Protein AF-M0NAJ3-F1 (afdb_monomer)

Foldseek 3Di:
DDDDDPDDDDDDDPPPPPPPDPPPQDADDLVRLLVVLLVLLVVCQQVCADPVSANPDLDLVSLLVVCVPPPDCLLRHLVNLVVNQPDDDDPVQVVVLVVDDVSVSSSSVSSSSSSVSSSVSNVVVNVVVVVVPPPPPPPPDDDDDDD

Structure (mmCIF, N/CA/C/O backbone):
data_AF-M0NAJ3-F1
#
_entry.id   AF-M0NAJ3-F1
#
loop_
_atom_site.group_PDB
_atom_site.id
_atom_site.type_symbol
_atom_site.label_atom_id
_atom_site.label_alt_id
_atom_site.label_comp_id
_atom_site.label_asym_id
_atom_site.label_entity_id
_atom_site.label_seq_id
_atom_site.pdbx_PDB_ins_code
_atom_site.Cartn_x
_atom_site.Cartn_y
_atom_site.Cartn_z
_atom_site.occupancy
_atom_site.B_iso_or_equiv
_atom_site.auth_seq_id
_atom_site.auth_comp_id
_atom_site.auth_asym_id
_atom_site.auth_atom_id
_atom_site.pdbx_PDB_model_num
ATOM 1 N N . MET A 1 1 ? 58.846 12.149 -58.160 1.00 40.88 1 MET A N 1
ATOM 2 C CA . MET A 1 1 ? 59.181 12.809 -56.884 1.00 40.88 1 MET A CA 1
ATOM 3 C C . MET A 1 1 ? 58.030 13.723 -56.498 1.00 40.88 1 MET A C 1
ATOM 5 O O . MET A 1 1 ? 57.544 14.438 -57.359 1.00 40.88 1 MET A O 1
ATOM 9 N N . SER A 1 2 ? 57.644 13.646 -55.224 1.00 48.22 2 SER A N 1
ATOM 10 C CA . SER A 1 2 ? 56.922 14.646 -54.423 1.00 48.22 2 SER A CA 1
ATOM 11 C C . SER A 1 2 ? 55.431 14.908 -54.677 1.00 48.22 2 SER A C 1
ATOM 13 O O . SER A 1 2 ? 55.016 15.652 -55.557 1.00 48.22 2 SER A O 1
ATOM 15 N N . HIS A 1 3 ? 54.667 14.280 -53.779 1.00 47.28 3 HIS A N 1
ATOM 16 C CA . HIS A 1 3 ? 53.371 14.649 -53.218 1.00 47.28 3 HIS A CA 1
ATOM 17 C C . HIS A 1 3 ? 53.180 16.155 -52.987 1.00 47.28 3 HIS A C 1
ATOM 19 O O . HIS A 1 3 ? 54.108 16.797 -52.513 1.00 47.28 3 HIS A O 1
ATOM 25 N N . ASP A 1 4 ? 51.946 16.653 -53.148 1.00 46.69 4 ASP A N 1
ATOM 26 C CA . ASP A 1 4 ? 51.271 17.360 -52.047 1.00 46.69 4 ASP A CA 1
ATOM 27 C C . ASP A 1 4 ? 49.748 17.469 -52.275 1.00 46.69 4 ASP A C 1
ATOM 29 O O . ASP A 1 4 ? 49.233 18.333 -52.985 1.00 46.69 4 ASP A O 1
ATOM 33 N N . THR A 1 5 ? 49.001 16.544 -51.676 1.00 49.00 5 THR A N 1
ATOM 34 C CA . THR A 1 5 ? 47.551 16.650 -51.486 1.00 49.00 5 THR A CA 1
ATOM 35 C C . THR A 1 5 ? 47.285 17.538 -50.274 1.00 49.00 5 THR A C 1
ATOM 37 O O . THR A 1 5 ? 47.362 17.064 -49.138 1.00 49.00 5 THR A O 1
ATOM 40 N N . ARG A 1 6 ? 46.908 18.804 -50.494 1.00 48.41 6 ARG A N 1
ATOM 41 C CA . ARG A 1 6 ? 46.377 19.663 -49.425 1.00 48.41 6 ARG A CA 1
ATOM 42 C C . ARG A 1 6 ? 45.021 19.131 -48.959 1.00 48.41 6 ARG A C 1
ATOM 44 O O . ARG A 1 6 ? 43.977 19.421 -49.540 1.00 48.41 6 ARG A O 1
ATOM 51 N N . ARG A 1 7 ? 45.063 18.322 -47.901 1.00 50.19 7 ARG A N 1
ATOM 52 C CA . ARG A 1 7 ? 43.907 17.869 -47.123 1.00 50.19 7 ARG A CA 1
ATOM 53 C C . ARG A 1 7 ? 43.213 19.084 -46.499 1.00 50.19 7 ARG A C 1
ATOM 55 O O . ARG A 1 7 ? 43.823 19.810 -45.721 1.00 50.19 7 ARG A O 1
ATOM 62 N N . LYS A 1 8 ? 41.931 19.283 -46.816 1.00 55.69 8 LYS A N 1
ATOM 63 C CA . LYS A 1 8 ? 41.023 20.057 -45.957 1.00 55.69 8 LYS A CA 1
ATOM 64 C C . LYS A 1 8 ? 40.944 19.346 -44.595 1.00 55.69 8 LYS A C 1
ATOM 66 O O . LYS A 1 8 ? 40.778 18.124 -44.598 1.00 55.69 8 LYS A O 1
ATOM 71 N N . PRO A 1 9 ? 41.058 20.049 -43.457 1.00 54.88 9 PRO A N 1
ATOM 72 C CA . PRO A 1 9 ? 40.742 19.447 -42.170 1.00 54.88 9 PRO A CA 1
ATOM 73 C C . PRO A 1 9 ? 39.232 19.147 -42.121 1.00 54.88 9 PRO A C 1
ATOM 75 O O . PRO A 1 9 ? 38.441 19.964 -42.607 1.00 54.88 9 PRO A O 1
ATOM 78 N N . PRO A 1 10 ? 38.816 17.980 -41.605 1.00 53.06 10 PRO A N 1
ATOM 79 C CA . PRO A 1 10 ? 37.407 17.683 -41.421 1.00 53.06 10 PRO A CA 1
ATOM 80 C C . PRO A 1 10 ? 36.827 18.606 -40.346 1.00 53.06 10 PRO A C 1
ATOM 82 O O . PRO A 1 10 ? 37.464 18.896 -39.334 1.00 53.06 10 PRO A O 1
ATOM 85 N N . VAL A 1 11 ? 35.622 19.082 -40.639 1.00 50.72 11 VAL A N 1
ATOM 86 C CA . VAL A 1 11 ? 34.737 19.833 -39.751 1.00 50.72 11 VAL A CA 1
ATOM 87 C C . VAL A 1 11 ? 34.513 19.034 -38.467 1.00 50.72 11 VAL A C 1
ATOM 89 O O . VAL A 1 11 ? 34.381 17.813 -38.517 1.00 50.72 11 VAL A O 1
ATOM 92 N N . GLU A 1 12 ? 34.490 19.737 -37.336 1.00 50.09 12 GLU A N 1
ATOM 93 C CA . GLU A 1 12 ? 34.116 19.217 -36.023 1.00 50.09 12 GLU A CA 1
ATOM 94 C C . GLU A 1 12 ? 32.820 18.400 -36.098 1.00 50.09 12 GLU A C 1
ATOM 96 O O . GLU A 1 12 ? 31.741 18.943 -36.334 1.00 50.09 12 GLU A O 1
ATOM 101 N N . GLU A 1 13 ? 32.906 17.106 -35.811 1.00 50.78 13 GLU A N 1
ATOM 102 C CA . GLU A 1 13 ? 31.792 16.405 -35.190 1.00 50.78 13 GLU A CA 1
ATOM 103 C C . GLU A 1 13 ? 32.127 16.284 -33.703 1.00 50.78 13 GLU A C 1
ATOM 105 O O . GLU A 1 13 ? 33.030 15.525 -33.337 1.00 50.78 13 GLU A O 1
ATOM 110 N N . PRO A 1 14 ? 31.448 17.015 -32.801 1.00 45.66 14 PRO A N 1
ATOM 111 C CA . PRO A 1 14 ? 31.413 16.577 -31.423 1.00 45.66 14 PRO A CA 1
ATOM 112 C C . PRO A 1 14 ? 30.700 15.227 -31.445 1.00 45.66 14 PRO A C 1
ATOM 114 O O . PRO A 1 14 ? 29.494 15.176 -31.690 1.00 45.66 14 PRO A O 1
ATOM 117 N N . SER A 1 15 ? 31.448 14.142 -31.228 1.00 45.94 15 SER A N 1
ATOM 118 C CA . SER A 1 15 ? 30.911 12.803 -30.996 1.00 45.94 15 SER A CA 1
ATOM 119 C C . SER A 1 15 ? 29.923 12.861 -29.834 1.00 45.94 15 SER A C 1
ATOM 121 O O . SER A 1 15 ? 30.264 12.693 -28.663 1.00 45.94 15 SER A O 1
ATOM 123 N N . ARG A 1 16 ? 28.664 13.138 -30.173 1.00 51.31 16 ARG A N 1
ATOM 124 C CA . ARG A 1 16 ? 27.498 13.057 -29.308 1.00 51.31 16 ARG A CA 1
ATOM 125 C C . ARG A 1 16 ? 27.124 11.591 -29.168 1.00 51.31 16 ARG A C 1
ATOM 127 O O . ARG A 1 16 ? 26.116 11.141 -29.695 1.00 51.31 16 ARG A O 1
ATOM 134 N N . HIS A 1 17 ? 27.919 10.869 -28.399 1.00 47.59 17 HIS A N 1
ATOM 135 C CA . HIS A 1 17 ? 27.425 9.710 -27.672 1.00 47.59 17 HIS A CA 1
ATOM 136 C C . HIS A 1 17 ? 27.689 9.948 -26.189 1.00 47.59 17 HIS A C 1
ATOM 138 O O . HIS A 1 17 ? 28.355 9.177 -25.507 1.00 47.59 17 HIS A O 1
ATOM 144 N N . GLN A 1 18 ? 27.142 11.059 -25.681 1.00 45.19 18 GLN A N 1
ATOM 145 C CA . GLN A 1 18 ? 26.675 11.059 -24.304 1.00 45.19 18 GLN A CA 1
ATOM 146 C C . GLN A 1 18 ? 25.595 9.983 -24.260 1.00 45.19 18 GLN A C 1
ATOM 148 O O . GLN A 1 18 ? 24.465 10.208 -24.694 1.00 45.19 18 GLN A O 1
ATOM 153 N N . HIS A 1 19 ? 25.968 8.784 -23.815 1.00 43.09 19 HIS A N 1
ATOM 154 C CA . HIS A 1 19 ? 24.985 7.877 -23.252 1.00 43.09 19 HIS A CA 1
ATOM 155 C C . HIS A 1 19 ? 24.186 8.716 -22.249 1.00 43.09 19 HIS A C 1
ATOM 157 O O . HIS A 1 19 ? 24.821 9.368 -21.409 1.00 43.09 19 HIS A O 1
ATOM 163 N N . PRO A 1 20 ? 22.847 8.801 -22.359 1.00 45.25 20 PRO A N 1
ATOM 164 C CA . PRO A 1 20 ? 22.081 9.441 -21.305 1.00 45.25 20 PRO A CA 1
ATOM 165 C C . PRO A 1 20 ? 22.522 8.788 -19.996 1.00 45.25 20 PRO A C 1
ATOM 167 O O . PRO A 1 20 ? 22.671 7.562 -19.939 1.00 45.25 20 PRO A O 1
ATOM 170 N N . ALA A 1 21 ? 22.841 9.610 -18.990 1.00 47.00 21 ALA A N 1
ATOM 171 C CA . ALA A 1 21 ? 23.114 9.107 -17.652 1.00 47.00 21 ALA A CA 1
ATOM 172 C C . ALA A 1 21 ? 21.988 8.129 -17.326 1.00 47.00 21 ALA A C 1
ATOM 174 O O . ALA A 1 21 ? 20.830 8.493 -17.540 1.00 47.00 21 ALA A O 1
ATOM 175 N N . ALA A 1 22 ? 22.341 6.895 -16.937 1.00 49.78 22 ALA A N 1
ATOM 176 C CA . ALA A 1 22 ? 21.376 5.861 -16.586 1.00 49.78 22 ALA A CA 1
ATOM 177 C C . ALA A 1 22 ? 20.262 6.536 -15.792 1.00 49.78 22 ALA A C 1
ATOM 179 O O . ALA A 1 22 ? 20.561 7.128 -14.753 1.00 49.78 22 ALA A O 1
ATOM 180 N N . GLU A 1 23 ? 19.049 6.576 -16.359 1.00 51.66 23 GLU A N 1
ATOM 181 C CA . GLU A 1 23 ? 17.912 7.248 -15.743 1.00 51.66 23 GLU A CA 1
ATOM 182 C C . GLU A 1 23 ? 17.865 6.756 -14.305 1.00 51.66 23 GLU A C 1
ATOM 184 O O . GLU A 1 23 ? 17.683 5.564 -14.054 1.00 51.66 23 GLU A O 1
ATOM 189 N N . THR A 1 24 ? 18.177 7.645 -1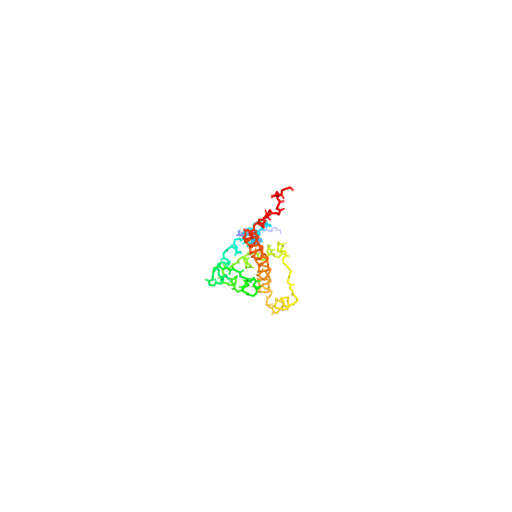3.364 1.00 54.16 24 THR A N 1
ATOM 190 C CA . THR A 1 24 ? 18.213 7.288 -11.956 1.00 54.16 24 THR A CA 1
ATOM 191 C C . THR A 1 24 ? 16.777 6.982 -11.592 1.00 54.16 24 THR A C 1
ATOM 193 O O . THR A 1 24 ? 15.985 7.904 -11.387 1.00 54.16 24 THR A O 1
ATOM 196 N N . VAL A 1 25 ? 16.418 5.697 -11.585 1.00 56.97 25 VAL A N 1
ATOM 197 C CA . VAL A 1 25 ? 15.124 5.265 -11.073 1.00 56.97 25 VAL A CA 1
ATOM 198 C C . VAL A 1 25 ? 15.028 5.842 -9.671 1.00 56.97 25 VAL A C 1
ATOM 200 O O . VAL A 1 25 ? 15.972 5.743 -8.889 1.00 56.97 25 VAL A O 1
ATOM 203 N N . ALA A 1 26 ? 13.944 6.553 -9.376 1.00 69.31 26 ALA A N 1
ATOM 204 C CA . ALA A 1 26 ? 13.815 7.201 -8.085 1.00 69.31 26 ALA A CA 1
ATOM 205 C C . ALA A 1 26 ? 13.839 6.115 -6.997 1.00 69.31 26 ALA A C 1
ATOM 207 O O . ALA A 1 26 ? 12.975 5.237 -6.967 1.00 69.31 26 ALA A O 1
ATOM 208 N N . HIS A 1 27 ? 14.847 6.165 -6.127 1.00 81.81 27 HIS A N 1
ATOM 209 C CA . HIS A 1 27 ? 14.991 5.246 -5.005 1.00 81.81 27 HIS A CA 1
ATOM 210 C C . HIS A 1 27 ? 14.496 5.913 -3.723 1.00 81.81 27 HIS A C 1
ATOM 212 O O . HIS A 1 27 ? 14.833 7.058 -3.421 1.00 81.81 27 HIS A O 1
ATOM 218 N N . LEU A 1 28 ? 13.701 5.177 -2.956 1.00 86.56 28 LEU A N 1
ATOM 219 C CA . LEU A 1 28 ? 13.325 5.516 -1.592 1.00 86.56 28 LEU A CA 1
ATOM 220 C C . LEU A 1 28 ? 14.236 4.758 -0.625 1.00 86.56 28 LEU A C 1
ATOM 222 O O . LEU A 1 28 ? 14.526 3.582 -0.835 1.00 86.56 28 LEU A O 1
ATOM 226 N N . SER A 1 29 ? 14.656 5.423 0.451 1.00 93.44 29 SER A N 1
ATOM 227 C CA . SER A 1 29 ? 15.256 4.731 1.596 1.00 93.44 29 SER A CA 1
ATOM 228 C C . SER A 1 29 ? 14.213 3.847 2.295 1.00 93.44 29 SER A C 1
ATOM 230 O O . SER A 1 29 ? 13.016 4.140 2.202 1.00 93.44 29 SER A O 1
ATOM 232 N N . LYS A 1 30 ? 14.647 2.835 3.065 1.00 94.25 30 LYS A N 1
ATOM 233 C CA . LYS A 1 30 ? 13.737 1.997 3.871 1.00 94.25 30 LYS A CA 1
ATOM 234 C C . LYS A 1 30 ? 12.824 2.841 4.770 1.00 94.25 30 LYS A C 1
ATOM 236 O O . LYS A 1 30 ? 11.617 2.636 4.799 1.00 94.25 30 LYS A O 1
ATOM 241 N N . THR A 1 31 ? 13.379 3.848 5.444 1.00 95.69 31 THR A N 1
ATOM 242 C CA . THR A 1 31 ? 12.606 4.750 6.313 1.00 95.69 31 THR A CA 1
ATOM 243 C C . THR A 1 31 ? 11.565 5.545 5.528 1.00 95.69 31 THR A C 1
ATOM 245 O O . THR A 1 31 ? 10.416 5.641 5.949 1.00 95.69 31 THR A O 1
ATOM 248 N N . THR A 1 32 ? 11.932 6.091 4.365 1.00 94.62 32 THR A N 1
ATOM 249 C CA . THR A 1 32 ? 10.986 6.830 3.512 1.00 94.62 32 THR A CA 1
ATOM 250 C C . THR A 1 32 ? 9.885 5.918 2.975 1.00 94.62 32 THR A C 1
ATOM 252 O O . THR A 1 32 ? 8.735 6.341 2.881 1.00 94.62 32 THR A O 1
ATOM 255 N N . TYR A 1 33 ? 10.221 4.673 2.631 1.00 95.00 33 TYR A N 1
ATOM 256 C CA . TYR A 1 33 ? 9.246 3.660 2.240 1.00 95.00 33 TYR A CA 1
ATOM 257 C C . TYR A 1 33 ? 8.226 3.415 3.362 1.00 95.00 33 TYR A C 1
ATOM 259 O O . TYR A 1 33 ? 7.025 3.565 3.139 1.00 95.00 33 TYR A O 1
ATOM 267 N N . GLN A 1 34 ? 8.701 3.142 4.579 1.00 95.94 34 GLN A N 1
ATOM 268 C CA . GLN A 1 34 ? 7.848 2.882 5.744 1.00 95.94 34 GLN A CA 1
ATOM 269 C C . GLN A 1 34 ? 6.940 4.074 6.079 1.00 95.94 34 GLN A C 1
ATOM 271 O O . GLN A 1 34 ? 5.735 3.898 6.231 1.00 95.94 34 GLN A O 1
ATOM 276 N N . GLN A 1 35 ? 7.471 5.301 6.071 1.00 95.69 35 GLN A N 1
ATOM 277 C CA . GLN A 1 35 ? 6.671 6.519 6.275 1.00 95.69 35 GLN A CA 1
ATOM 278 C C . GLN A 1 35 ? 5.546 6.669 5.241 1.00 95.69 35 GLN A C 1
ATOM 280 O O . GLN A 1 35 ? 4.451 7.142 5.556 1.00 95.69 35 GLN A O 1
ATOM 285 N N . ARG A 1 36 ? 5.794 6.270 3.986 1.00 93.69 36 ARG A N 1
ATOM 286 C CA . ARG A 1 36 ? 4.757 6.286 2.948 1.00 93.69 36 ARG A CA 1
ATOM 287 C C . ARG A 1 36 ? 3.694 5.224 3.190 1.00 93.69 36 ARG A C 1
ATOM 289 O O . ARG A 1 36 ? 2.520 5.537 3.021 1.00 93.69 36 ARG A O 1
ATOM 296 N N . VAL A 1 37 ? 4.079 4.017 3.604 1.00 95.88 37 VAL A N 1
ATOM 297 C CA . VAL A 1 37 ? 3.127 2.966 4.001 1.00 95.88 37 VAL A CA 1
ATOM 298 C C . VAL A 1 37 ? 2.238 3.453 5.149 1.00 95.88 37 VAL A C 1
ATOM 300 O O . VAL A 1 37 ? 1.018 3.324 5.064 1.00 95.88 37 VAL A O 1
ATOM 303 N N . GLU A 1 38 ? 2.818 4.084 6.172 1.00 96.00 38 GLU A N 1
ATOM 304 C CA . GLU A 1 38 ? 2.071 4.674 7.293 1.00 96.00 38 GLU A CA 1
ATOM 305 C C . GLU A 1 38 ? 1.081 5.742 6.819 1.00 96.00 38 GLU A C 1
ATOM 307 O O . GLU A 1 38 ? -0.117 5.643 7.080 1.00 96.00 38 GLU A O 1
ATOM 312 N N . THR A 1 39 ? 1.561 6.707 6.031 1.00 93.88 39 THR A N 1
ATOM 313 C CA . THR A 1 39 ? 0.721 7.780 5.473 1.00 93.88 39 THR A CA 1
ATOM 314 C C . THR A 1 39 ? -0.420 7.214 4.618 1.00 93.88 39 THR A C 1
ATOM 316 O O . THR A 1 39 ? -1.544 7.723 4.630 1.00 93.88 39 THR A O 1
ATOM 319 N N . LEU A 1 40 ? -0.150 6.151 3.854 1.00 94.56 40 LEU A N 1
ATOM 320 C CA . LEU A 1 40 ? -1.156 5.472 3.043 1.00 94.56 40 LEU A CA 1
ATOM 321 C C . LEU A 1 40 ? -2.211 4.780 3.899 1.00 94.56 40 LEU A C 1
ATOM 323 O O . LEU A 1 40 ? -3.398 4.912 3.597 1.00 94.56 40 LEU A O 1
ATOM 327 N N . ALA A 1 41 ? -1.798 4.079 4.954 1.00 93.88 41 ALA A N 1
ATOM 328 C CA . ALA A 1 41 ? -2.712 3.448 5.897 1.00 93.88 41 ALA A CA 1
ATOM 329 C C . ALA A 1 41 ? -3.640 4.491 6.532 1.00 93.88 41 ALA A C 1
ATOM 331 O O . ALA A 1 41 ? -4.858 4.355 6.433 1.00 93.88 41 ALA A O 1
ATOM 332 N N . GLU A 1 42 ? -3.095 5.585 7.064 1.00 91.50 42 GLU A N 1
ATOM 333 C CA . GLU A 1 42 ? -3.880 6.679 7.655 1.00 91.50 42 GLU A CA 1
ATOM 334 C C . GLU A 1 42 ? -4.869 7.298 6.658 1.00 91.50 42 GLU A C 1
ATOM 336 O O . GLU A 1 42 ? -6.025 7.567 6.987 1.00 91.50 42 GLU A O 1
ATOM 341 N N . ARG A 1 43 ? -4.448 7.481 5.401 1.00 91.69 43 ARG A N 1
ATOM 342 C CA . ARG A 1 43 ? -5.300 8.039 4.342 1.00 91.69 43 ARG A CA 1
ATOM 343 C C . ARG A 1 43 ? -6.417 7.087 3.907 1.00 91.69 43 ARG A C 1
ATOM 345 O O . ARG A 1 43 ? -7.491 7.544 3.501 1.00 91.69 43 ARG A O 1
ATOM 352 N N . ILE A 1 44 ? -6.155 5.781 3.915 1.00 91.50 44 ILE A N 1
ATOM 353 C CA . ILE A 1 44 ? -7.093 4.744 3.466 1.00 91.50 44 ILE A CA 1
ATOM 354 C C . ILE A 1 44 ? -8.067 4.352 4.578 1.00 91.50 44 ILE A C 1
ATOM 356 O O . ILE A 1 44 ? -9.225 4.065 4.271 1.00 91.50 44 ILE A O 1
ATOM 360 N N . LEU A 1 45 ? -7.635 4.385 5.839 1.00 89.69 45 LEU A N 1
ATOM 361 C CA . LEU A 1 45 ? -8.425 4.035 7.020 1.00 89.69 45 LEU A CA 1
ATOM 362 C C . LEU A 1 45 ? -9.864 4.598 6.988 1.00 89.69 45 LEU A C 1
ATOM 364 O O . LEU A 1 45 ? -10.797 3.791 6.976 1.00 89.69 45 LEU A O 1
ATOM 368 N N . PRO A 1 46 ? -10.099 5.922 6.847 1.00 88.00 46 PRO A N 1
ATOM 369 C CA . PRO A 1 46 ? -11.457 6.478 6.848 1.00 88.00 46 PRO A CA 1
ATOM 370 C C . PRO A 1 46 ? -12.301 6.064 5.633 1.00 88.00 46 PRO A C 1
ATOM 372 O O . PRO A 1 46 ? -13.516 6.217 5.649 1.00 88.00 46 PRO A O 1
ATOM 375 N N . ARG A 1 47 ? -11.685 5.554 4.560 1.00 88.12 47 ARG A N 1
ATOM 376 C CA . ARG A 1 47 ? -12.396 5.071 3.361 1.00 88.12 47 ARG A CA 1
ATOM 377 C C . ARG A 1 47 ? -12.810 3.610 3.467 1.00 88.12 47 ARG A C 1
ATOM 379 O O . ARG A 1 47 ? -13.647 3.152 2.690 1.00 88.12 47 ARG A O 1
ATOM 386 N N . LEU A 1 48 ? -12.149 2.860 4.343 1.00 88.00 48 LEU A N 1
ATOM 387 C CA . LEU A 1 48 ? -12.456 1.458 4.596 1.00 88.00 48 LEU A CA 1
ATOM 388 C C . LEU A 1 48 ? -13.358 1.272 5.815 1.00 88.00 48 LEU A C 1
ATOM 390 O O . LEU A 1 48 ? -14.036 0.241 5.886 1.00 88.00 48 LEU A O 1
ATOM 394 N N . ALA A 1 49 ? -13.360 2.255 6.719 1.00 84.75 49 ALA A N 1
ATOM 395 C CA . 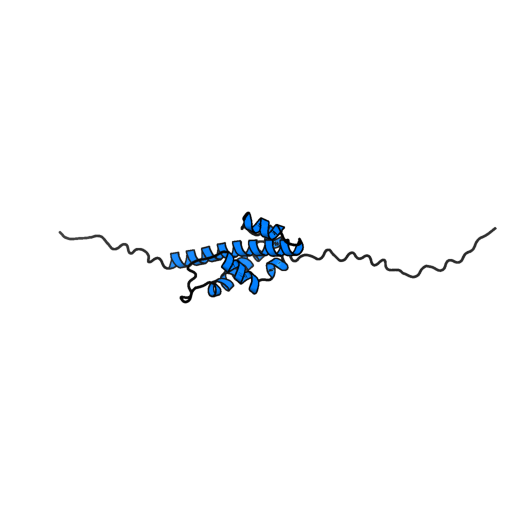ALA A 1 49 ? -14.258 2.346 7.856 1.00 84.75 49 ALA A CA 1
ATOM 396 C C . ALA A 1 49 ? -15.727 2.171 7.436 1.00 84.75 49 ALA A C 1
ATOM 398 O O . ALA A 1 49 ? -16.129 2.563 6.337 1.00 84.75 49 ALA A O 1
ATOM 399 N N . ASP A 1 50 ? -16.504 1.527 8.302 1.00 77.94 50 ASP A N 1
ATOM 400 C CA . ASP A 1 50 ? -17.947 1.383 8.132 1.00 77.94 50 ASP A CA 1
ATOM 401 C C . ASP A 1 50 ? -18.692 2.694 8.461 1.00 77.94 50 ASP A C 1
ATOM 403 O O . ASP A 1 50 ? -18.084 3.716 8.783 1.00 77.94 50 ASP A O 1
ATOM 407 N N . ASP A 1 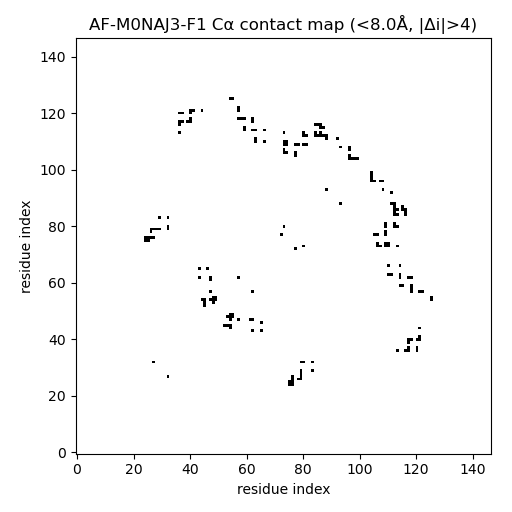51 ? -20.025 2.667 8.403 1.00 72.50 51 ASP A N 1
ATOM 408 C CA . ASP A 1 51 ? -20.874 3.833 8.696 1.00 72.50 51 ASP A CA 1
ATOM 409 C C . ASP A 1 51 ? -20.726 4.350 10.141 1.00 72.50 51 ASP A C 1
ATOM 411 O O . ASP A 1 51 ? -21.120 5.477 10.440 1.00 72.50 51 ASP A O 1
ATOM 415 N N . SER A 1 52 ? -20.144 3.549 11.044 1.00 65.94 52 SER A N 1
ATOM 416 C CA . SER A 1 52 ? -19.811 3.965 12.411 1.00 65.94 52 SER A CA 1
ATOM 417 C C . SER A 1 52 ? -18.450 4.664 12.511 1.00 65.94 52 SER A C 1
ATOM 419 O O . SER A 1 52 ? -18.058 5.098 13.593 1.00 65.94 52 SER A O 1
ATOM 421 N N . GLY A 1 53 ? -17.722 4.778 11.397 1.00 66.38 53 GLY A N 1
ATOM 422 C CA . GLY A 1 53 ? -16.370 5.324 11.351 1.00 66.38 53 GLY A CA 1
ATOM 423 C C . GLY A 1 53 ? -15.303 4.356 11.863 1.00 66.38 53 GLY A C 1
ATOM 424 O O . GLY A 1 53 ? -14.162 4.775 12.042 1.00 66.38 53 GLY A O 1
ATOM 425 N N . THR A 1 54 ? -15.640 3.076 12.066 1.00 70.94 54 THR A N 1
ATOM 426 C CA . THR A 1 54 ? -14.718 2.072 12.617 1.00 70.94 54 THR A CA 1
ATOM 427 C C . THR A 1 54 ? -14.327 1.049 11.557 1.00 70.94 54 THR A C 1
ATOM 429 O O . THR A 1 54 ? -15.153 0.573 10.775 1.00 70.94 54 THR A O 1
ATOM 432 N N . LEU A 1 55 ? -13.051 0.663 11.524 1.00 76.44 55 LEU A N 1
ATOM 433 C CA . LEU A 1 55 ? -12.584 -0.405 10.647 1.00 76.44 55 LEU A CA 1
ATOM 434 C C . LEU A 1 55 ? -12.702 -1.762 11.357 1.00 76.44 55 LEU A C 1
ATOM 436 O O . LEU A 1 55 ? -11.762 -2.224 11.993 1.00 76.44 55 LEU A O 1
ATOM 440 N N . GLN A 1 56 ? -13.859 -2.424 11.241 1.00 68.69 56 GLN A N 1
ATOM 441 C CA . GLN A 1 56 ? -14.067 -3.742 11.868 1.00 68.69 56 GLN A CA 1
ATOM 442 C C . GLN A 1 56 ? -13.222 -4.857 11.236 1.00 68.69 56 GLN A C 1
ATOM 444 O O . GLN A 1 56 ? -12.859 -5.822 11.905 1.00 68.69 56 GLN A O 1
ATOM 449 N N . THR A 1 57 ? -12.934 -4.759 9.933 1.00 79.00 57 THR A N 1
ATOM 450 C CA . THR A 1 57 ? -12.147 -5.758 9.196 1.00 79.00 57 THR A CA 1
ATOM 451 C C . THR A 1 57 ? -11.217 -5.095 8.185 1.00 79.00 57 THR A C 1
ATOM 453 O O . THR A 1 57 ? -11.620 -4.193 7.449 1.00 79.00 57 THR A O 1
ATOM 456 N N . VAL A 1 58 ? -9.973 -5.578 8.109 1.00 85.25 58 VAL A N 1
ATOM 457 C CA . VAL A 1 58 ? -8.987 -5.130 7.117 1.00 85.25 58 VAL A CA 1
ATOM 458 C C . VAL A 1 58 ? -8.840 -6.199 6.038 1.00 85.25 58 VAL A C 1
ATOM 460 O O . VAL A 1 58 ? -8.103 -7.172 6.187 1.00 85.25 58 VAL A O 1
ATOM 463 N N . ASN A 1 59 ? -9.584 -6.041 4.945 1.00 90.12 59 ASN A N 1
ATOM 464 C CA . ASN A 1 59 ? -9.561 -6.971 3.819 1.00 90.12 59 ASN A CA 1
ATOM 465 C C . ASN A 1 59 ? -8.542 -6.522 2.755 1.00 90.12 59 ASN A C 1
ATOM 467 O O . ASN A 1 59 ? -8.615 -5.389 2.273 1.00 90.12 59 ASN A O 1
ATOM 471 N N . TYR A 1 60 ? -7.642 -7.431 2.368 1.00 91.81 60 TYR A N 1
ATOM 472 C CA . TYR A 1 60 ? -6.586 -7.186 1.381 1.00 91.81 60 TYR A CA 1
ATOM 473 C C . TYR A 1 60 ? -7.122 -6.629 0.054 1.00 91.81 60 TYR A C 1
ATOM 475 O O . TYR A 1 60 ? -6.649 -5.595 -0.412 1.00 91.81 60 TYR A O 1
ATOM 483 N N . ASP A 1 61 ? -8.167 -7.232 -0.522 1.00 92.00 61 ASP A N 1
ATOM 484 C CA . ASP A 1 61 ? -8.742 -6.778 -1.795 1.00 92.00 61 ASP A CA 1
ATOM 485 C C . ASP A 1 61 ? -9.331 -5.366 -1.700 1.00 92.00 61 ASP A C 1
ATOM 487 O O . ASP A 1 61 ? -9.227 -4.579 -2.648 1.00 92.00 61 ASP A O 1
ATOM 491 N N . ARG A 1 62 ? -9.917 -5.002 -0.550 1.00 92.44 62 ARG A N 1
ATOM 492 C CA . ARG A 1 62 ? -10.406 -3.633 -0.309 1.00 92.44 62 ARG A CA 1
ATOM 493 C C . ARG A 1 62 ? -9.248 -2.636 -0.227 1.00 92.44 62 ARG A C 1
ATOM 495 O O . ARG A 1 62 ? -9.342 -1.567 -0.834 1.00 92.44 62 ARG A O 1
ATOM 502 N N . VAL A 1 63 ? -8.157 -2.984 0.461 1.00 93.88 63 VAL A N 1
ATOM 503 C CA . VAL A 1 63 ? -6.932 -2.160 0.526 1.00 93.88 63 VAL A CA 1
ATOM 504 C C . VAL A 1 63 ? -6.328 -1.996 -0.868 1.00 93.88 63 VAL A C 1
ATOM 506 O O . VAL A 1 63 ? -6.105 -0.871 -1.326 1.00 93.88 63 VAL A O 1
ATOM 509 N N . LEU A 1 64 ? -6.154 -3.103 -1.592 1.00 93.19 64 LEU A N 1
ATOM 510 C CA . LEU A 1 64 ? -5.659 -3.111 -2.963 1.00 93.19 64 LEU A CA 1
ATOM 511 C C . LEU A 1 64 ? -6.543 -2.241 -3.866 1.00 93.19 64 LEU A C 1
ATOM 513 O O . LEU A 1 64 ? -6.022 -1.460 -4.667 1.00 93.19 64 LEU A O 1
ATOM 517 N N . GLY A 1 65 ? -7.867 -2.327 -3.719 1.00 92.62 65 GLY A N 1
ATOM 518 C CA . GLY A 1 65 ? -8.846 -1.491 -4.412 1.00 92.62 65 GLY A CA 1
ATOM 519 C C . GLY A 1 65 ? -8.657 0.005 -4.154 1.00 92.62 65 GLY A C 1
ATOM 520 O O . GLY A 1 65 ? -8.671 0.783 -5.106 1.00 92.62 65 GLY A O 1
ATOM 521 N N . GLN A 1 66 ? -8.401 0.414 -2.910 1.00 93.06 66 GLN A N 1
ATOM 522 C CA . GLN A 1 66 ? -8.141 1.822 -2.583 1.00 93.06 66 GLN A CA 1
ATOM 523 C C . GLN A 1 66 ? -6.815 2.314 -3.163 1.00 93.06 66 GLN A C 1
ATOM 525 O O . GLN A 1 66 ? -6.783 3.371 -3.795 1.00 93.06 66 GLN A O 1
ATOM 530 N N . LEU A 1 67 ? -5.745 1.521 -3.059 1.00 91.69 67 LEU A N 1
ATOM 531 C CA . LEU A 1 67 ? -4.443 1.867 -3.645 1.00 91.69 67 LEU A CA 1
ATOM 532 C C . LEU A 1 67 ? -4.502 2.021 -5.170 1.00 91.69 67 LEU A C 1
ATOM 534 O O . LEU A 1 67 ? -3.782 2.839 -5.731 1.00 91.69 67 LEU A O 1
ATOM 538 N N . ARG A 1 68 ? -5.417 1.300 -5.838 1.00 87.56 68 ARG A N 1
ATOM 539 C CA . ARG A 1 68 ? -5.729 1.438 -7.280 1.00 87.56 68 ARG A CA 1
ATOM 540 C C . ARG A 1 68 ? -6.063 2.877 -7.662 1.00 87.56 68 ARG A C 1
ATOM 542 O O . ARG A 1 68 ? -5.770 3.289 -8.777 1.00 87.56 68 ARG A O 1
ATOM 549 N N . VAL A 1 69 ? -6.716 3.596 -6.754 1.00 83.75 69 VAL A N 1
ATOM 550 C CA . VAL A 1 69 ? -7.317 4.906 -7.011 1.00 83.75 69 VAL A CA 1
ATOM 551 C C . VAL A 1 69 ? -6.402 6.048 -6.577 1.00 83.75 69 VAL A C 1
ATOM 553 O O . VAL A 1 69 ? -6.484 7.132 -7.149 1.00 83.75 69 VAL A O 1
ATOM 556 N N . ILE A 1 70 ? -5.558 5.843 -5.562 1.00 80.31 70 ILE A N 1
ATOM 557 C CA . ILE A 1 70 ? -4.897 6.964 -4.876 1.00 80.31 70 ILE A CA 1
ATOM 558 C C . ILE A 1 70 ? -3.376 6.921 -4.838 1.00 80.31 70 ILE A C 1
ATOM 560 O O . ILE A 1 70 ? -2.798 7.900 -4.359 1.00 80.31 70 ILE A O 1
ATOM 564 N N . GLU A 1 71 ? -2.748 5.840 -5.307 1.00 82.19 71 GLU A N 1
ATOM 565 C CA . GLU A 1 71 ? -1.309 5.642 -5.151 1.00 82.19 71 GLU A CA 1
ATOM 566 C C . GLU A 1 71 ? -0.577 5.463 -6.486 1.00 82.19 71 GLU A C 1
ATOM 568 O O . GLU A 1 71 ? -0.998 4.691 -7.349 1.00 82.19 71 GLU A O 1
ATOM 573 N N . ARG A 1 72 ? 0.549 6.169 -6.635 1.00 84.44 72 ARG A N 1
ATOM 574 C CA . ARG A 1 72 ? 1.430 6.133 -7.818 1.00 84.44 72 ARG A CA 1
ATOM 575 C C . ARG A 1 72 ? 2.819 5.562 -7.521 1.00 84.44 72 ARG A C 1
ATOM 577 O O . ARG A 1 72 ? 3.504 5.134 -8.440 1.00 84.44 72 ARG A O 1
ATOM 584 N N . MET A 1 73 ? 3.207 5.449 -6.255 1.00 82.56 73 MET A N 1
ATOM 585 C CA . MET A 1 73 ? 4.498 4.950 -5.776 1.00 82.56 73 MET A CA 1
ATOM 586 C C . MET A 1 73 ? 4.874 3.573 -6.325 1.00 82.56 73 MET A C 1
ATOM 588 O O . MET A 1 73 ? 6.038 3.339 -6.623 1.00 82.56 73 MET A O 1
ATOM 592 N N . SER A 1 74 ? 3.908 2.671 -6.501 1.00 82.56 74 SER A N 1
ATOM 593 C CA . SER A 1 74 ? 4.161 1.353 -7.110 1.00 82.56 74 SER A CA 1
ATOM 594 C C . SER A 1 74 ? 4.649 1.431 -8.563 1.00 82.56 74 SER A C 1
ATOM 596 O O . SER A 1 74 ? 5.304 0.509 -9.038 1.00 82.56 74 SER A O 1
ATOM 598 N N . PHE A 1 75 ? 4.357 2.533 -9.254 1.00 84.81 75 PHE A N 1
ATOM 599 C CA . PHE A 1 75 ? 4.839 2.822 -10.600 1.00 84.81 75 PHE A CA 1
ATOM 600 C C . PHE A 1 75 ? 6.123 3.660 -10.583 1.00 84.81 75 PHE A C 1
ATOM 602 O O . PHE A 1 75 ? 7.038 3.387 -11.353 1.00 84.81 75 PHE A O 1
ATOM 609 N N . ASP A 1 76 ? 6.204 4.650 -9.692 1.00 86.25 76 ASP A N 1
ATOM 610 C CA . ASP A 1 76 ? 7.326 5.596 -9.649 1.00 86.25 76 ASP A CA 1
ATOM 611 C C . ASP A 1 76 ? 8.581 5.005 -8.969 1.00 86.25 76 ASP A C 1
ATOM 613 O O . ASP A 1 76 ? 9.704 5.396 -9.287 1.00 86.25 76 ASP A O 1
ATOM 617 N N . ASN A 1 77 ? 8.405 4.068 -8.027 1.00 90.31 77 ASN A N 1
ATOM 618 C CA . ASN A 1 77 ? 9.474 3.512 -7.187 1.00 90.31 77 ASN A CA 1
ATOM 619 C C . ASN A 1 77 ? 9.418 1.969 -7.039 1.00 90.31 77 ASN A C 1
ATOM 621 O O . ASN A 1 77 ? 9.620 1.470 -5.927 1.00 90.31 77 ASN A O 1
ATOM 625 N N . PRO A 1 78 ? 9.159 1.174 -8.099 1.00 90.44 78 PRO A N 1
ATOM 626 C CA . PRO A 1 78 ? 8.881 -0.259 -7.967 1.00 90.44 78 PRO A CA 1
ATOM 627 C C . PRO A 1 78 ? 10.030 -1.042 -7.322 1.00 90.44 78 PRO A C 1
ATOM 629 O O . PRO A 1 78 ? 9.781 -1.919 -6.504 1.00 90.44 78 PRO A O 1
ATOM 632 N N . PHE A 1 79 ? 11.287 -0.705 -7.623 1.00 92.00 79 PHE A N 1
ATOM 633 C CA . PHE A 1 79 ? 12.437 -1.401 -7.035 1.00 92.00 79 PHE A CA 1
ATOM 634 C C . PHE A 1 79 ? 12.595 -1.131 -5.542 1.00 92.00 79 PHE A C 1
ATOM 636 O O . PHE A 1 79 ? 12.920 -2.048 -4.801 1.00 92.00 79 PHE A O 1
ATOM 643 N N . SER A 1 80 ? 12.306 0.088 -5.080 1.00 93.44 80 SER A N 1
ATOM 644 C CA . SER A 1 80 ? 12.298 0.371 -3.642 1.00 93.44 80 SER A CA 1
ATOM 645 C C . SER A 1 80 ? 11.193 -0.388 -2.923 1.00 93.44 80 SER A C 1
ATOM 647 O O . SER A 1 80 ? 11.390 -0.806 -1.791 1.00 93.44 80 SER A O 1
ATOM 649 N N . VAL A 1 81 ? 10.046 -0.607 -3.569 1.00 94.06 81 VAL A N 1
ATOM 650 C CA . VAL A 1 81 ? 9.018 -1.480 -2.994 1.00 94.06 81 VAL A CA 1
ATOM 651 C C . VAL A 1 81 ? 9.530 -2.914 -2.873 1.00 94.06 81 VAL A C 1
ATOM 653 O O . VAL A 1 81 ? 9.419 -3.504 -1.808 1.00 94.06 81 VAL A O 1
ATOM 656 N N . LEU A 1 82 ? 10.109 -3.463 -3.945 1.00 93.69 82 LEU A N 1
ATOM 657 C CA . LEU A 1 82 ? 10.648 -4.827 -3.939 1.00 93.69 82 LEU A CA 1
ATOM 658 C C . LEU A 1 82 ? 11.744 -5.029 -2.888 1.00 93.69 82 LEU A C 1
ATOM 660 O O . LEU A 1 82 ? 11.878 -6.119 -2.348 1.00 93.69 82 LEU A O 1
ATOM 664 N N . GLU A 1 83 ? 12.543 -3.996 -2.637 1.00 94.88 83 GLU A N 1
ATOM 665 C CA . GLU A 1 83 ? 13.651 -4.034 -1.687 1.00 94.88 83 GLU A CA 1
ATOM 666 C C . GLU A 1 83 ? 13.186 -3.930 -0.227 1.00 94.88 83 GLU A C 1
ATOM 668 O O . GLU A 1 83 ? 13.756 -4.588 0.642 1.00 94.88 83 GLU A O 1
ATOM 673 N N . HIS A 1 84 ? 12.181 -3.091 0.050 1.00 96.12 84 HIS A N 1
ATOM 674 C CA . HIS A 1 84 ? 11.831 -2.695 1.422 1.00 96.12 84 HIS A CA 1
ATOM 675 C C . HIS A 1 84 ? 10.531 -3.297 1.949 1.00 96.12 84 HIS A C 1
ATOM 677 O O . HIS A 1 84 ? 10.281 -3.170 3.148 1.00 96.12 84 HIS A O 1
ATOM 683 N N . SER A 1 85 ? 9.708 -3.902 1.089 1.00 95.69 85 SER A N 1
ATOM 684 C CA . SER A 1 85 ? 8.464 -4.542 1.519 1.00 95.69 85 SER A CA 1
ATOM 685 C C . SER A 1 85 ? 8.746 -5.731 2.433 1.00 95.69 85 SER A C 1
ATOM 687 O O . SER A 1 85 ? 9.676 -6.503 2.198 1.00 95.69 85 SER A O 1
ATOM 689 N N . GLU A 1 86 ? 7.942 -5.860 3.485 1.00 95.25 86 GLU A N 1
ATOM 690 C CA . GLU A 1 86 ? 8.019 -6.985 4.425 1.00 95.25 86 GLU A CA 1
ATOM 691 C C . GLU A 1 86 ? 6.935 -8.033 4.124 1.00 95.25 86 GLU A C 1
ATOM 693 O O . GLU A 1 86 ? 6.994 -9.158 4.618 1.00 95.25 86 GLU A O 1
ATOM 698 N N . TYR A 1 87 ? 5.965 -7.685 3.276 1.00 94.88 87 TYR A N 1
ATOM 699 C CA . TYR A 1 87 ? 4.958 -8.594 2.758 1.00 94.88 87 TYR A CA 1
ATOM 700 C C . TYR A 1 87 ? 5.506 -9.495 1.644 1.00 94.88 87 TYR A C 1
ATOM 702 O O . TYR A 1 87 ? 6.223 -9.055 0.748 1.00 94.88 87 TYR A O 1
ATOM 710 N N . GLU A 1 88 ? 5.087 -10.759 1.643 1.00 93.69 88 GLU A N 1
ATOM 711 C CA . GLU A 1 88 ? 5.379 -11.713 0.573 1.00 93.69 88 GLU A CA 1
ATOM 712 C C . GLU A 1 88 ? 4.105 -12.031 -0.214 1.00 93.69 88 GLU A C 1
ATOM 714 O O . GLU A 1 88 ? 3.043 -12.265 0.363 1.00 93.69 88 GLU A O 1
ATOM 719 N N . LEU A 1 89 ? 4.206 -12.055 -1.546 1.00 91.62 89 LEU A N 1
ATOM 720 C CA . LEU A 1 89 ? 3.076 -12.426 -2.397 1.00 91.62 89 LEU A CA 1
ATOM 721 C C . LEU A 1 89 ? 2.769 -13.918 -2.280 1.00 91.62 89 LEU A C 1
ATOM 723 O O . LEU A 1 89 ? 3.670 -14.757 -2.347 1.00 91.62 89 LEU A O 1
ATOM 727 N N . ASP A 1 90 ? 1.481 -14.242 -2.195 1.00 89.31 90 ASP A N 1
ATOM 728 C CA . ASP A 1 90 ? 1.016 -15.621 -2.247 1.00 89.31 90 ASP A CA 1
ATOM 729 C C . ASP A 1 90 ? 1.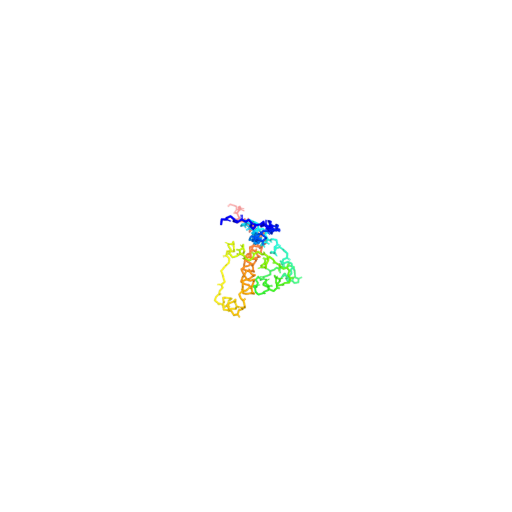063 -16.202 -3.676 1.00 89.31 90 ASP A C 1
ATOM 731 O O . ASP A 1 90 ? 1.328 -15.514 -4.669 1.00 89.31 90 ASP A O 1
ATOM 735 N N . GLY A 1 91 ? 0.818 -17.511 -3.792 1.00 88.12 91 GLY A N 1
ATOM 736 C CA . GLY A 1 91 ? 0.869 -18.207 -5.081 1.00 88.12 91 GLY A CA 1
ATOM 737 C C . GLY A 1 91 ? -0.140 -17.680 -6.108 1.00 88.12 91 GLY A C 1
ATOM 738 O O . GLY A 1 91 ? 0.164 -17.638 -7.300 1.00 88.12 91 GLY A O 1
ATOM 739 N N . PHE A 1 92 ? -1.311 -17.226 -5.660 1.00 86.94 92 PHE A N 1
ATOM 740 C CA . PHE A 1 92 ? -2.347 -16.689 -6.541 1.00 86.94 92 PHE A CA 1
ATOM 741 C C . PHE A 1 92 ? -1.943 -15.331 -7.124 1.00 86.94 92 PHE A C 1
ATOM 743 O O . PHE A 1 92 ? -2.148 -15.054 -8.313 1.00 86.94 92 PHE A O 1
ATOM 750 N N . ASP A 1 93 ? -1.324 -14.489 -6.307 1.00 87.44 93 ASP A N 1
ATOM 751 C CA . ASP A 1 93 ? -0.815 -13.193 -6.724 1.00 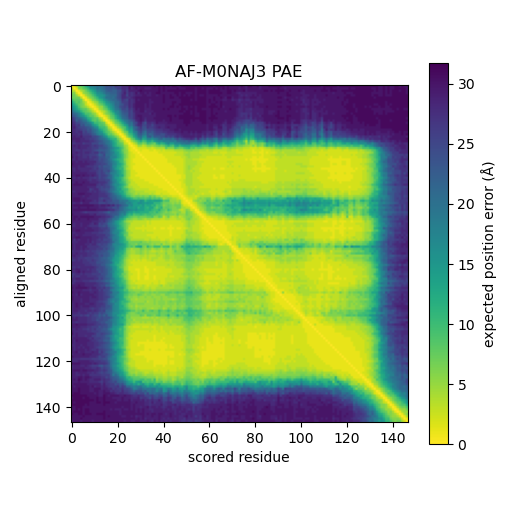87.44 93 ASP A CA 1
ATOM 752 C C . ASP A 1 93 ? 0.387 -13.320 -7.655 1.00 87.44 93 ASP A C 1
ATOM 754 O O . ASP A 1 93 ? 0.466 -12.587 -8.648 1.00 87.44 93 ASP A O 1
ATOM 758 N N . TRP A 1 94 ? 1.259 -14.301 -7.420 1.00 90.50 94 TRP A N 1
ATOM 759 C CA . TRP A 1 94 ? 2.341 -14.629 -8.346 1.00 90.50 94 TRP A CA 1
ATOM 760 C C . TRP A 1 94 ? 1.832 -15.036 -9.728 1.00 90.50 94 TRP A C 1
ATOM 762 O O . TRP A 1 94 ? 2.316 -14.511 -10.733 1.00 90.50 94 TRP A O 1
ATOM 772 N N . GLU A 1 95 ? 0.829 -15.913 -9.811 1.00 89.94 95 GLU A N 1
ATOM 773 C CA . GLU A 1 95 ? 0.219 -16.290 -11.094 1.00 89.94 95 GLU A CA 1
ATOM 774 C C . GLU A 1 95 ? -0.350 -15.070 -11.832 1.00 89.94 95 GLU A C 1
ATOM 776 O O . GLU A 1 95 ? -0.122 -14.884 -13.034 1.00 89.94 95 GLU A O 1
ATOM 781 N N . ARG A 1 96 ? -1.035 -14.177 -11.108 1.00 85.31 96 ARG A N 1
ATOM 782 C CA . ARG A 1 96 ? -1.587 -12.942 -11.683 1.00 85.31 96 ARG A CA 1
ATOM 783 C C . ARG A 1 96 ? -0.509 -11.996 -12.191 1.00 85.31 96 ARG A C 1
ATOM 785 O O . ARG A 1 96 ? -0.685 -11.424 -13.270 1.00 85.31 96 ARG A O 1
ATOM 792 N N . VAL A 1 97 ? 0.573 -11.809 -11.442 1.00 89.75 97 VAL A N 1
ATOM 793 C CA . VAL A 1 97 ? 1.709 -10.969 -11.848 1.00 89.75 97 VAL A CA 1
ATOM 794 C C . VAL A 1 97 ? 2.384 -11.551 -13.091 1.00 89.75 97 VAL A C 1
ATOM 796 O O . VAL A 1 97 ? 2.579 -10.831 -14.071 1.00 89.75 97 VAL A O 1
ATOM 799 N N . ASN A 1 98 ? 2.649 -12.858 -13.091 1.00 88.31 98 ASN A N 1
ATOM 800 C CA . ASN A 1 98 ? 3.353 -13.549 -14.174 1.00 88.31 98 ASN A CA 1
ATOM 801 C C . ASN A 1 98 ? 2.554 -13.608 -15.485 1.00 88.31 98 ASN A C 1
ATOM 803 O O . ASN A 1 98 ? 3.138 -13.737 -16.558 1.00 88.31 98 ASN A O 1
ATOM 807 N N . SER A 1 99 ? 1.227 -13.468 -15.424 1.00 87.12 99 SER A N 1
ATOM 808 C CA . SER A 1 99 ? 0.368 -13.400 -16.615 1.00 87.12 99 SER A CA 1
ATOM 809 C C . SER A 1 99 ? 0.436 -12.066 -17.384 1.00 87.12 99 SER A C 1
ATOM 811 O O . SER A 1 99 ? -0.188 -11.932 -18.439 1.00 87.12 99 SER A O 1
ATOM 813 N N . LYS A 1 100 ? 1.156 -11.056 -16.873 1.00 87.50 100 LYS A N 1
ATOM 814 C CA . LYS A 1 100 ? 1.202 -9.692 -17.432 1.00 87.50 100 LYS A CA 1
ATOM 815 C C . LYS A 1 100 ? 2.471 -9.433 -18.246 1.00 87.50 100 LYS A C 1
ATOM 817 O O . LYS A 1 100 ? 3.495 -10.085 -18.078 1.00 87.50 100 LYS A O 1
ATOM 822 N N . HIS A 1 101 ? 2.433 -8.397 -19.090 1.00 89.00 101 HIS A N 1
ATOM 823 C CA . HIS A 1 101 ? 3.647 -7.856 -19.710 1.00 89.00 101 HIS A CA 1
ATOM 824 C C . HIS A 1 101 ? 4.652 -7.401 -18.638 1.00 89.00 101 HIS A C 1
ATOM 826 O O . HIS A 1 101 ? 4.210 -6.817 -17.650 1.00 89.00 101 HIS A O 1
ATOM 832 N N . PRO A 1 102 ? 5.977 -7.550 -18.841 1.00 84.69 102 PRO A N 1
ATOM 833 C CA . PRO A 1 102 ? 6.975 -7.363 -17.780 1.00 84.69 102 PRO A CA 1
ATOM 834 C C . PRO A 1 102 ? 6.854 -6.056 -16.983 1.00 84.69 102 PRO A C 1
ATOM 836 O O . PRO A 1 102 ? 6.826 -6.080 -15.758 1.00 84.69 102 PRO A O 1
ATOM 839 N N . VAL A 1 103 ? 6.695 -4.913 -17.659 1.00 81.56 103 VAL A N 1
ATOM 840 C CA . VAL A 1 103 ? 6.564 -3.599 -16.995 1.00 81.56 103 VAL A CA 1
ATOM 841 C C . VAL A 1 103 ? 5.274 -3.500 -16.172 1.00 81.56 103 VAL A C 1
ATOM 843 O O . VAL A 1 103 ? 5.273 -2.984 -15.057 1.00 81.56 103 VAL A O 1
ATOM 846 N N . GLN A 1 104 ? 4.166 -4.022 -16.700 1.00 83.94 104 GLN A N 1
ATOM 847 C CA . GLN A 1 104 ? 2.880 -4.039 -15.997 1.00 83.94 104 GLN A CA 1
ATOM 848 C C . GLN A 1 104 ? 2.869 -5.064 -14.858 1.00 83.94 104 GLN A C 1
ATOM 850 O O . GLN A 1 104 ? 2.208 -4.841 -13.848 1.00 83.94 104 GLN A O 1
ATOM 855 N N . GLY A 1 105 ? 3.595 -6.172 -15.022 1.00 89.31 105 GLY A N 1
ATOM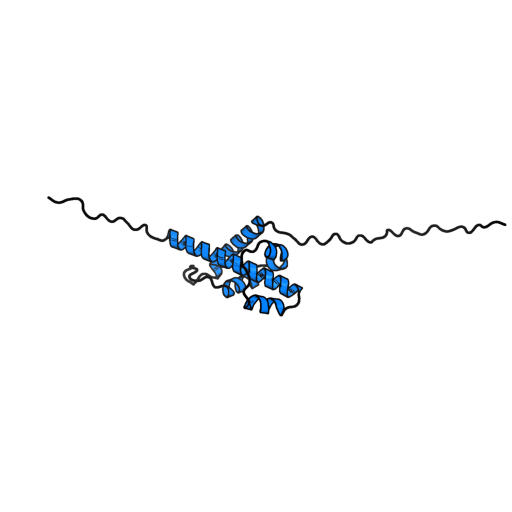 856 C CA . GLY A 1 105 ? 3.828 -7.180 -13.996 1.00 89.31 105 GLY A CA 1
ATOM 857 C C . GLY A 1 105 ? 4.594 -6.589 -12.820 1.00 89.31 105 GLY A C 1
ATOM 858 O O . GLY A 1 105 ? 4.113 -6.682 -11.700 1.00 89.31 105 GLY A O 1
ATOM 859 N N . LEU A 1 106 ? 5.697 -5.879 -13.078 1.00 90.19 106 LEU A N 1
ATOM 860 C CA . LEU A 1 106 ? 6.493 -5.209 -12.045 1.00 90.19 106 LEU A CA 1
ATOM 861 C C . LEU A 1 106 ? 5.675 -4.181 -11.250 1.00 90.19 106 LEU A C 1
ATOM 863 O O . LEU A 1 106 ? 5.702 -4.186 -10.022 1.00 90.19 106 LEU A O 1
ATOM 867 N N . ALA A 1 107 ? 4.919 -3.320 -11.937 1.00 88.25 107 ALA A N 1
ATOM 868 C CA . ALA A 1 107 ? 4.082 -2.326 -11.268 1.00 88.25 107 ALA A CA 1
ATOM 869 C C . ALA A 1 107 ? 2.938 -2.973 -10.463 1.00 88.25 107 ALA A C 1
ATOM 871 O O . ALA A 1 107 ? 2.648 -2.542 -9.347 1.00 88.25 107 ALA A O 1
ATOM 872 N N . GLU A 1 108 ? 2.294 -4.024 -10.990 1.00 91.19 108 GLU A N 1
ATOM 873 C CA . GLU A 1 108 ? 1.273 -4.777 -10.245 1.00 91.19 108 GLU A CA 1
ATOM 874 C C . GLU A 1 108 ? 1.885 -5.487 -9.032 1.00 91.19 108 GLU A C 1
ATOM 876 O O . GLU A 1 108 ? 1.297 -5.444 -7.953 1.00 91.19 108 GLU A O 1
ATOM 881 N N . GLN A 1 109 ? 3.059 -6.101 -9.190 1.00 94.62 109 GLN A N 1
ATOM 882 C CA . GLN A 1 109 ? 3.788 -6.771 -8.117 1.00 94.62 109 GLN A CA 1
ATOM 883 C C . GLN A 1 109 ? 4.100 -5.785 -6.992 1.00 94.62 109 GLN A C 1
ATOM 885 O O . GLN A 1 109 ? 3.673 -5.995 -5.859 1.00 94.62 109 GLN A O 1
ATOM 890 N N . ALA A 1 110 ? 4.758 -4.668 -7.318 1.00 94.38 110 ALA A N 1
ATOM 891 C CA . ALA A 1 110 ? 5.055 -3.608 -6.362 1.00 94.38 110 ALA A CA 1
ATOM 892 C C . ALA A 1 110 ? 3.775 -3.126 -5.670 1.00 94.38 110 ALA A C 1
ATOM 894 O O . ALA A 1 110 ? 3.706 -2.979 -4.455 1.00 94.38 110 ALA A O 1
ATOM 895 N N . ARG A 1 111 ? 2.694 -2.934 -6.419 1.00 94.44 111 ARG A N 1
ATOM 896 C CA . ARG A 1 111 ? 1.451 -2.476 -5.815 1.00 94.44 111 ARG A CA 1
ATOM 897 C C . ARG A 1 111 ? 0.837 -3.471 -4.830 1.00 94.44 111 ARG A C 1
ATOM 899 O O . ARG A 1 111 ? 0.276 -3.045 -3.823 1.00 94.44 111 ARG A O 1
ATOM 906 N N . ARG A 1 112 ? 0.909 -4.766 -5.126 1.00 95.19 112 ARG A N 1
ATOM 907 C CA . ARG A 1 112 ? 0.403 -5.830 -4.249 1.00 95.19 112 ARG A CA 1
ATOM 908 C C . ARG A 1 112 ? 1.210 -5.954 -2.966 1.00 95.19 112 ARG A C 1
ATOM 910 O O . ARG A 1 112 ? 0.614 -6.143 -1.910 1.00 95.19 112 ARG A O 1
ATOM 917 N N . LEU A 1 113 ? 2.521 -5.763 -3.063 1.00 96.50 113 LEU A N 1
ATOM 918 C CA . LEU A 1 113 ? 3.422 -5.674 -1.918 1.00 96.50 113 LEU A CA 1
ATOM 919 C C . LEU A 1 113 ? 3.062 -4.484 -1.017 1.00 96.50 113 LEU A C 1
ATOM 921 O O . LEU A 1 113 ? 2.765 -4.675 0.159 1.00 96.50 113 LEU A O 1
ATOM 925 N N . VAL A 1 114 ? 2.925 -3.279 -1.593 1.00 95.88 114 VAL A N 1
ATOM 926 C CA . VAL A 1 114 ? 2.460 -2.094 -0.842 1.00 95.88 114 VAL A CA 1
ATOM 927 C C . VAL A 1 114 ? 1.092 -2.341 -0.202 1.00 95.88 114 VAL A C 1
ATOM 929 O O . VAL A 1 114 ? 0.861 -1.920 0.926 1.00 95.88 114 VAL A O 1
ATOM 932 N N . ALA A 1 115 ? 0.170 -3.022 -0.891 1.00 95.69 115 ALA A N 1
ATOM 933 C CA . ALA A 1 115 ? -1.141 -3.344 -0.330 1.00 95.69 115 ALA A CA 1
ATOM 934 C C . ALA A 1 115 ? -1.053 -4.244 0.905 1.00 95.69 115 ALA A C 1
ATOM 936 O O . ALA A 1 115 ? -1.794 -4.013 1.860 1.00 95.69 115 ALA A O 1
ATOM 937 N N . GLY A 1 116 ? -0.148 -5.221 0.901 1.00 95.75 116 GLY A N 1
ATOM 938 C CA . GLY A 1 116 ? 0.090 -6.090 2.048 1.00 95.75 116 GLY A CA 1
ATOM 939 C C . GLY A 1 116 ? 0.684 -5.335 3.233 1.00 95.75 116 GLY A C 1
ATOM 940 O O . GLY A 1 116 ? 0.153 -5.426 4.339 1.00 95.75 116 GLY A O 1
ATOM 941 N N . ASP A 1 117 ? 1.696 -4.497 2.997 1.00 96.81 117 ASP A N 1
ATOM 942 C CA . ASP A 1 117 ? 2.302 -3.683 4.062 1.00 96.81 117 ASP A CA 1
ATOM 943 C C . ASP A 1 117 ? 1.304 -2.665 4.645 1.00 96.81 117 ASP A C 1
ATOM 945 O O . ASP A 1 117 ? 1.204 -2.490 5.860 1.00 96.81 117 ASP A O 1
ATOM 949 N N . VAL A 1 118 ? 0.495 -2.025 3.793 1.00 96.31 118 VAL A N 1
ATOM 950 C CA . VAL A 1 118 ? -0.574 -1.116 4.239 1.00 96.31 118 VAL A CA 1
ATOM 951 C C . VAL A 1 118 ? -1.644 -1.873 5.026 1.00 96.31 118 VAL A C 1
ATOM 953 O O . VAL A 1 118 ? -2.139 -1.358 6.028 1.00 96.31 118 VAL A O 1
ATOM 956 N N . GLN A 1 119 ? -2.007 -3.090 4.610 1.00 95.69 119 GLN A N 1
ATOM 957 C CA . GLN A 1 119 ? -2.948 -3.927 5.355 1.00 95.69 119 GLN A CA 1
ATOM 958 C C . GLN A 1 119 ? -2.402 -4.267 6.745 1.00 95.69 119 GLN A C 1
ATOM 960 O O . GLN A 1 119 ? -3.135 -4.126 7.725 1.00 95.69 119 GLN A O 1
ATOM 965 N N . ALA A 1 120 ? -1.136 -4.681 6.837 1.00 94.75 120 ALA A N 1
ATOM 966 C CA . ALA A 1 120 ? -0.481 -4.964 8.110 1.00 94.75 120 ALA A CA 1
ATOM 967 C C . ALA A 1 120 ? -0.525 -3.733 9.027 1.00 94.75 120 ALA A C 1
ATOM 969 O O . ALA A 1 120 ? -0.975 -3.826 10.170 1.00 94.75 120 ALA A O 1
ATOM 970 N N . ARG A 1 121 ? -0.201 -2.551 8.491 1.00 95.06 121 ARG A N 1
ATOM 971 C CA . ARG A 1 121 ? -0.248 -1.309 9.267 1.00 95.06 121 ARG A CA 1
ATOM 972 C C . ARG A 1 121 ? -1.661 -0.929 9.721 1.00 95.06 121 ARG A C 1
ATOM 974 O O . ARG A 1 121 ? -1.851 -0.492 10.852 1.00 95.06 121 ARG A O 1
ATOM 981 N N . LEU A 1 122 ? -2.669 -1.115 8.871 1.00 93.19 122 LEU A N 1
ATOM 982 C CA . LEU A 1 122 ? -4.072 -0.899 9.240 1.00 93.19 122 LEU A CA 1
ATOM 983 C C . LEU A 1 122 ? -4.523 -1.845 10.364 1.00 93.19 122 LEU A C 1
ATOM 985 O O . LEU A 1 122 ? -5.261 -1.422 11.251 1.00 93.19 122 LEU A O 1
ATOM 989 N N . LEU A 1 123 ? -4.077 -3.106 10.348 1.00 91.69 123 LEU A N 1
ATOM 990 C CA . LEU A 1 123 ? -4.372 -4.071 11.412 1.00 91.69 123 LEU A CA 1
ATOM 991 C C . LEU A 1 123 ? -3.767 -3.638 12.755 1.00 91.69 123 LEU A C 1
ATOM 993 O O . LEU A 1 123 ? -4.436 -3.751 13.782 1.00 91.69 123 LEU A O 1
ATOM 997 N N . GLU A 1 124 ? -2.546 -3.100 12.752 1.00 90.56 124 GLU A N 1
ATOM 998 C CA . GLU A 1 124 ? -1.906 -2.550 13.956 1.00 90.56 124 GLU A CA 1
ATOM 999 C C . GLU A 1 124 ? -2.671 -1.350 14.528 1.00 90.56 124 GLU A C 1
ATOM 1001 O O . GLU A 1 124 ? -2.891 -1.284 15.738 1.00 90.56 124 GLU A O 1
ATOM 1006 N N . LEU A 1 125 ? -3.116 -0.425 13.669 1.00 86.38 125 LEU A N 1
ATOM 1007 C CA . LEU A 1 125 ? -3.901 0.742 14.089 1.00 86.38 125 LEU A CA 1
ATOM 1008 C C . LEU A 1 125 ? -5.217 0.319 14.760 1.00 86.38 125 LEU A C 1
ATOM 1010 O O . LEU A 1 125 ? -5.530 0.782 15.857 1.00 86.38 125 LEU A O 1
ATOM 1014 N N . VAL A 1 126 ? -5.941 -0.628 14.155 1.00 84.31 126 VAL A N 1
ATOM 1015 C CA . VAL A 1 126 ? -7.193 -1.164 14.718 1.00 84.31 126 VAL A CA 1
ATOM 1016 C C . VAL A 1 126 ? -6.950 -1.908 16.036 1.00 84.31 126 VAL A C 1
ATOM 1018 O O . VAL A 1 126 ? -7.758 -1.821 16.964 1.00 84.31 126 VAL A O 1
ATOM 1021 N N . ALA A 1 127 ? -5.845 -2.647 16.160 1.00 83.62 127 ALA A N 1
ATOM 1022 C CA . ALA A 1 127 ? -5.497 -3.325 17.408 1.00 83.62 127 ALA A CA 1
ATOM 1023 C C . ALA A 1 127 ? -5.211 -2.324 18.543 1.00 83.62 127 ALA A C 1
ATOM 1025 O O . ALA A 1 127 ? -5.749 -2.479 19.642 1.00 83.62 127 ALA A O 1
ATOM 1026 N N . ALA A 1 128 ? -4.439 -1.268 18.268 1.00 81.19 128 ALA A N 1
ATOM 1027 C CA . ALA A 1 128 ? -4.102 -0.236 19.250 1.00 81.19 128 ALA A CA 1
ATOM 1028 C C . ALA A 1 128 ? -5.342 0.531 19.757 1.00 81.19 128 ALA A C 1
ATOM 1030 O O . ALA A 1 128 ? -5.464 0.815 20.956 1.00 81.19 128 ALA A O 1
ATOM 1031 N N . GLU A 1 129 ? -6.305 0.823 18.877 1.00 73.38 129 GLU A N 1
ATOM 1032 C CA . GLU A 1 129 ? -7.574 1.454 19.264 1.00 73.38 129 GLU A CA 1
ATOM 1033 C C . GLU A 1 129 ? -8.389 0.567 20.216 1.00 73.38 129 GLU A C 1
ATOM 1035 O O . GLU A 1 129 ? -8.892 1.045 21.239 1.00 73.38 129 GLU A O 1
ATOM 1040 N N . ASN A 1 130 ? -8.462 -0.737 19.934 1.00 66.75 130 ASN A N 1
ATOM 1041 C CA . ASN A 1 130 ? -9.176 -1.704 20.771 1.00 66.75 130 ASN A CA 1
ATOM 1042 C C . ASN A 1 130 ? -8.532 -1.892 22.154 1.00 66.75 130 ASN A C 1
ATOM 1044 O O . ASN A 1 130 ? -9.240 -2.075 23.149 1.00 66.75 130 ASN A O 1
ATOM 1048 N N . GLU A 1 131 ? -7.201 -1.838 22.246 1.00 67.31 131 GLU A N 1
ATOM 1049 C CA . GLU A 1 131 ? -6.492 -1.899 23.529 1.00 67.31 131 GLU A CA 1
ATOM 1050 C C . GLU A 1 131 ? -6.734 -0.651 24.382 1.00 67.31 131 GLU A C 1
ATOM 1052 O O . GLU A 1 131 ? -6.970 -0.768 25.586 1.00 67.31 131 GLU A O 1
ATOM 1057 N N . THR A 1 132 ? -6.770 0.526 23.756 1.00 62.03 132 THR A N 1
ATOM 1058 C CA . THR A 1 132 ? -7.036 1.804 24.440 1.00 62.03 132 THR A CA 1
ATOM 1059 C C . THR A 1 132 ? -8.455 1.864 25.025 1.00 62.03 132 THR A C 1
ATOM 1061 O O . THR A 1 132 ? -8.677 2.494 26.058 1.00 62.03 132 THR A O 1
ATOM 1064 N N . HIS A 1 133 ? -9.415 1.165 24.407 1.00 55.56 133 HIS A N 1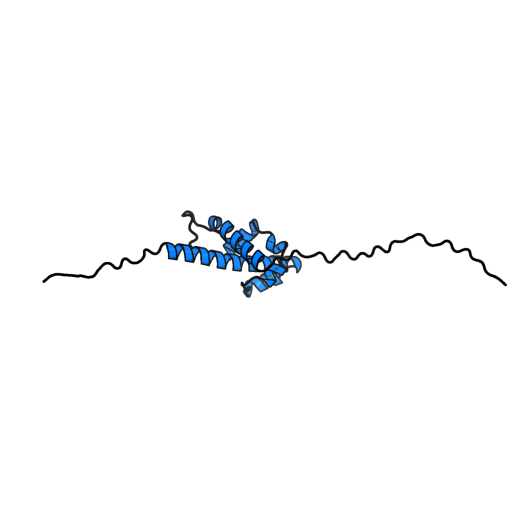
ATOM 1065 C CA . HIS A 1 133 ? -10.817 1.120 24.839 1.00 55.56 133 HIS A CA 1
ATOM 1066 C C . HIS A 1 133 ? -11.149 -0.023 25.803 1.00 55.56 133 HIS A C 1
ATOM 1068 O O . HIS A 1 133 ? -12.297 -0.125 26.247 1.00 55.56 133 HIS A O 1
ATOM 1074 N N . ARG A 1 134 ? -10.190 -0.882 26.178 1.00 48.25 134 ARG A N 1
ATOM 1075 C CA . ARG A 1 134 ? -10.431 -1.843 27.259 1.00 48.25 134 ARG A CA 1
ATOM 1076 C C . ARG A 1 134 ? -10.554 -1.072 28.575 1.00 48.25 134 ARG A C 1
ATOM 1078 O O . ARG A 1 134 ? -9.545 -0.542 29.041 1.00 48.25 134 ARG A O 1
ATOM 1085 N N . PRO A 1 135 ? -11.734 -1.041 29.232 1.00 45.84 135 PRO A N 1
ATOM 1086 C CA . PRO A 1 135 ? -11.803 -0.519 30.582 1.00 45.84 135 PRO 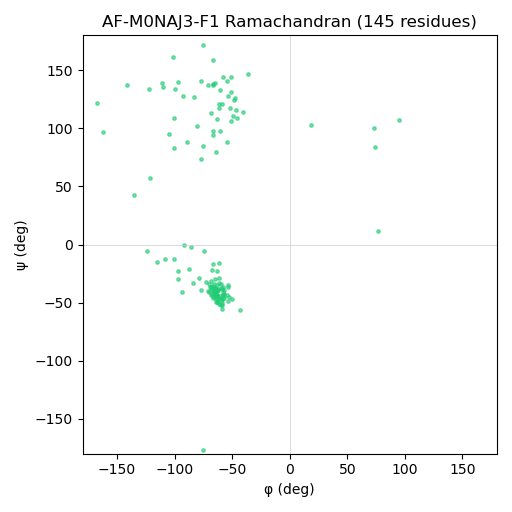A CA 1
ATOM 1087 C C . PRO A 1 135 ? -10.850 -1.365 31.418 1.00 45.84 135 PRO A C 1
ATOM 1089 O O . PRO A 1 135 ? -10.969 -2.596 31.471 1.00 45.84 135 PRO A O 1
ATOM 1092 N N . SER A 1 136 ? -9.870 -0.702 32.027 1.00 51.22 136 SER A N 1
ATOM 1093 C CA . SER A 1 136 ? -9.056 -1.272 33.085 1.00 51.22 136 SER A CA 1
ATOM 1094 C C . SER A 1 136 ? -10.025 -1.949 34.041 1.00 51.22 136 SER A C 1
ATOM 1096 O O . SER A 1 136 ? -10.847 -1.286 34.671 1.00 51.22 136 SER A O 1
ATOM 1098 N N . ARG A 1 137 ? -10.020 -3.290 34.057 1.00 52.69 137 ARG A N 1
ATOM 1099 C CA . ARG A 1 137 ? -10.871 -4.072 34.951 1.00 52.69 137 ARG A CA 1
ATOM 1100 C C . ARG A 1 137 ? -10.653 -3.502 36.340 1.00 52.69 137 ARG A C 1
ATOM 1102 O O . ARG A 1 137 ? -9.589 -3.699 36.929 1.00 52.69 137 ARG A O 1
ATOM 1109 N N . SER A 1 138 ? -11.647 -2.761 36.823 1.00 47.38 138 SER A N 1
ATOM 1110 C CA . SER A 1 138 ? -11.684 -2.282 38.185 1.00 47.38 138 SER A CA 1
ATOM 1111 C C . SER A 1 138 ? -11.458 -3.503 39.059 1.00 47.38 138 SER A C 1
ATOM 1113 O O . SER A 1 138 ? -12.225 -4.467 39.025 1.00 47.38 138 SER A O 1
ATOM 1115 N N . ARG A 1 139 ? -10.362 -3.484 39.817 1.00 53.94 139 ARG A N 1
ATOM 1116 C CA . ARG A 1 139 ? -10.209 -4.316 41.004 1.00 53.94 139 ARG A CA 1
ATOM 1117 C C . ARG A 1 139 ? -11.274 -3.845 41.994 1.00 53.94 139 ARG A C 1
ATOM 1119 O O . ARG A 1 139 ? -11.005 -3.059 42.895 1.00 53.94 139 ARG A O 1
ATOM 1126 N N . SER A 1 140 ? -12.504 -4.297 41.789 1.00 49.41 140 SER A N 1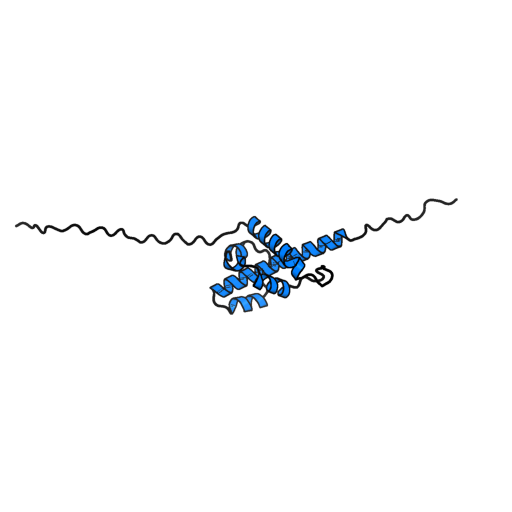
ATOM 1127 C CA . SER A 1 140 ? -13.596 -4.165 42.743 1.00 49.41 140 SER A CA 1
ATOM 1128 C C . SER A 1 140 ? -13.357 -5.178 43.856 1.00 49.41 140 SER A C 1
ATOM 1130 O O . SER A 1 140 ? -13.782 -6.325 43.795 1.00 49.41 140 SER A O 1
ATOM 1132 N N . ASN A 1 141 ? -12.537 -4.743 44.807 1.00 48.31 141 ASN A N 1
ATOM 1133 C CA . ASN A 1 141 ? -12.656 -4.941 46.244 1.00 48.31 141 ASN A CA 1
ATOM 1134 C C . ASN A 1 141 ? -13.581 -6.087 46.717 1.00 48.31 141 ASN A C 1
ATOM 1136 O O . ASN A 1 141 ? -14.798 -5.931 46.800 1.00 48.31 141 ASN A O 1
ATOM 1140 N N . GLY A 1 142 ? -12.979 -7.202 47.129 1.00 46.12 142 GLY A N 1
ATOM 1141 C CA . GLY A 1 142 ? -13.617 -8.220 47.959 1.00 46.12 142 GLY A CA 1
ATOM 1142 C C . GLY A 1 142 ? -13.190 -8.078 49.421 1.00 46.12 142 GLY A C 1
ATOM 1143 O O . GLY A 1 142 ? -12.274 -8.765 49.850 1.00 46.12 142 GLY A O 1
ATOM 1144 N N . GLY A 1 143 ? -13.852 -7.181 50.159 1.00 45.06 143 GLY A N 1
ATOM 1145 C CA . GLY A 1 143 ? -14.156 -7.354 51.586 1.00 45.06 143 GLY A CA 1
ATOM 1146 C C . GLY A 1 143 ? -13.027 -7.207 52.610 1.00 45.06 143 GLY A C 1
ATOM 1147 O O . GLY A 1 143 ? -12.548 -8.196 53.154 1.00 45.06 143 GLY A O 1
ATOM 1148 N N . GLN A 1 144 ? -12.732 -5.968 53.015 1.00 50.47 144 GLN A N 1
ATOM 1149 C CA . GLN A 1 144 ? -12.413 -5.713 54.423 1.00 50.47 144 GLN A CA 1
ATOM 1150 C C . GLN A 1 144 ? -13.711 -5.556 55.229 1.00 50.47 144 GLN A C 1
ATOM 1152 O O . GLN A 1 144 ? -14.531 -4.695 54.921 1.00 50.47 144 GLN A O 1
ATOM 1157 N N . GLY A 1 145 ? -13.820 -6.343 56.302 1.00 44.38 145 GLY A N 1
ATOM 1158 C CA . GLY A 1 145 ? -14.477 -5.948 57.548 1.00 44.38 145 GLY A CA 1
ATOM 1159 C C . GLY A 1 145 ? -15.942 -6.342 57.726 1.00 44.38 145 GLY A C 1
ATOM 1160 O O . GLY A 1 145 ? -16.829 -5.671 57.210 1.00 44.38 145 GLY A O 1
ATOM 1161 N N . GLN A 1 146 ? -16.192 -7.326 58.598 1.00 46.94 146 GLN A N 1
ATOM 1162 C CA . GLN A 1 146 ? -17.054 -7.130 59.771 1.00 46.94 146 GLN A CA 1
ATOM 1163 C C . GLN A 1 146 ? -16.928 -8.296 60.772 1.00 46.94 146 GLN A C 1
ATOM 1165 O O . GLN A 1 146 ? -17.289 -9.423 60.448 1.00 46.94 146 GLN A O 1
ATOM 1170 N N . ARG A 1 147 ? -16.537 -7.914 61.999 1.00 48.31 147 ARG A N 1
ATOM 1171 C CA . ARG A 1 147 ? -16.585 -8.616 63.299 1.00 48.31 147 ARG A CA 1
ATOM 1172 C C . ARG A 1 147 ? -15.433 -9.545 63.664 1.00 48.31 147 ARG A C 1
ATOM 1174 O O . ARG A 1 147 ? -15.232 -10.569 62.988 1.00 48.31 147 ARG A O 1
#

Solvent-accessible surface area (backbone atoms only — not comparable to full-atom values): 9083 Å² total; per-residue (Å²): 135,84,87,84,82,86,72,78,80,80,76,90,71,80,82,83,71,74,68,73,73,75,77,75,70,55,74,57,54,63,67,58,48,51,54,48,39,52,53,48,24,65,69,45,46,78,75,63,22,47,99,85,70,45,61,90,68,85,52,60,68,60,45,40,53,50,44,72,75,75,60,59,57,28,70,61,25,30,67,36,40,70,70,58,49,85,46,77,82,52,74,70,54,47,55,59,28,69,74,41,60,69,72,61,15,48,30,50,45,19,37,52,32,52,25,43,44,23,43,54,51,44,50,52,53,50,50,53,54,55,60,73,65,52,74,76,76,73,83,76,77,87,77,87,86,86,136

pLDDT: mean 77.56, std 18.78, range [40.88, 96.81]

Sequence (147 aa):
MSHDTRRKPPVEEPSRHQHPAAETVAHLSKTTYQQRVETLAERILPRLADDSGTLQTVNYDRVLGQLRVIERMSFDNPFSVLEHSEYELDGFDWERVNSKHPVQGLAEQARRLVAGDVQARLLELVAAENETHRPSRSRSNGGQGQR

Nearest PDB structures (foldseek):
  8xr6-assembly1_q  TM=2.777E-01  e=1.138E+00  Chroomonas placoidea
  2hn2-assembly1_A  TM=2.804E-01  e=3.545E+00  Thermotoga maritima
  3o2r-assembly2_D  TM=2.009E-01  e=3.733E+00  Campylobacter jejuni subsp. jejuni NCTC 11168 = ATCC 700819
  3n3w-assembly1_B  TM=2.008E-01  e=5.943E+00  Campylobacter jejuni subsp. jejuni NCTC 11168 = ATCC 700819

Radius of gyration: 29.24 Å; Cα contacts (8 Å, |Δi|>4): 105; chains: 1; bounding box: 80×38×120 Å

Mean predicted aligned error: 13.65 Å

Secondary structure (DSSP, 8-state):
------PPPPP-------PPP---PPPPPHHHHHHHHHHHHHHHHHHHS-TTS------HHHHHHHHHHH--HHHHSHHHHHHH------HHHHHHHHTS-HHHHHHHHHHHHHHHHHHHHHHHHHHHHHHHTS-------------

Organism: NCBI:txid1227456